Protein AF-A0A3A8PL97-F1 (afdb_monomer)

Solvent-accessible surface area (backbone atoms only — not comparable to full-atom values): 8948 Å² total; per-residue (Å²): 132,83,80,81,50,73,59,41,50,54,21,52,58,52,34,76,76,37,66,81,90,35,70,70,27,52,48,36,55,34,52,56,48,24,96,77,26,52,52,52,33,11,51,48,47,39,50,36,54,77,67,46,47,32,49,85,71,73,26,94,38,61,52,55,33,34,38,74,57,54,64,34,52,56,70,58,53,52,48,37,27,45,29,36,51,42,48,65,71,76,46,61,67,71,63,72,65,39,90,62,26,41,79,61,49,53,55,65,69,40,44,38,52,53,34,53,23,34,76,70,69,70,47,50,76,71,56,45,64,75,46,44,58,60,53,67,62,50,95,61,56,62,68,55,51,31,50,54,51,44,70,74,47,62,78,76,81,85,132

Structure (mmCIF, N/CA/C/O backbone):
data_AF-A0A3A8PL97-F1
#
_entry.id   AF-A0A3A8PL97-F1
#
loop_
_atom_site.group_PDB
_atom_site.id
_atom_site.type_symbol
_atom_site.label_atom_id
_atom_site.label_alt_id
_atom_site.label_comp_id
_atom_site.label_asym_id
_atom_site.label_entity_id
_atom_site.label_seq_id
_atom_site.pdbx_PDB_ins_code
_atom_site.Cartn_x
_atom_site.Cartn_y
_atom_site.Cartn_z
_atom_site.occupancy
_atom_site.B_iso_or_equiv
_atom_site.auth_seq_id
_atom_site.auth_comp_id
_atom_site.auth_asym_id
_atom_site.auth_atom_id
_atom_site.pdbx_PDB_model_num
ATOM 1 N N . MET A 1 1 ? 11.560 24.441 -0.606 1.00 43.09 1 MET A N 1
ATOM 2 C CA . MET A 1 1 ? 11.586 23.206 -1.417 1.00 43.09 1 MET A CA 1
ATOM 3 C C . MET A 1 1 ? 12.622 22.277 -0.806 1.00 43.09 1 MET A C 1
ATOM 5 O O . MET A 1 1 ? 13.782 22.665 -0.761 1.00 43.09 1 MET A O 1
ATOM 9 N N . SER A 1 2 ? 12.220 21.126 -0.262 1.00 61.25 2 SER A N 1
ATOM 10 C CA . SER A 1 2 ? 13.187 20.110 0.182 1.00 61.25 2 SER A CA 1
ATOM 11 C C . SER A 1 2 ? 13.864 19.480 -1.034 1.00 61.25 2 SER A C 1
ATOM 13 O O . SER A 1 2 ? 13.215 19.280 -2.060 1.00 61.25 2 SER A O 1
ATOM 15 N N . ALA A 1 3 ? 15.160 19.186 -0.931 1.00 74.00 3 ALA A N 1
ATOM 16 C CA . ALA A 1 3 ? 15.874 18.435 -1.959 1.00 74.00 3 ALA A CA 1
ATOM 17 C C . ALA A 1 3 ? 15.278 17.023 -2.103 1.00 74.00 3 ALA A C 1
ATOM 19 O O . ALA A 1 3 ? 14.867 16.422 -1.108 1.00 74.00 3 ALA A O 1
ATOM 20 N N . ALA A 1 4 ? 15.238 16.506 -3.335 1.00 79.00 4 ALA A N 1
ATOM 21 C CA . ALA A 1 4 ? 14.751 15.157 -3.606 1.00 79.00 4 ALA A CA 1
ATOM 22 C C . ALA A 1 4 ? 15.624 14.111 -2.897 1.00 79.00 4 ALA A C 1
ATOM 24 O O . ALA A 1 4 ? 16.852 14.226 -2.866 1.00 79.00 4 ALA A O 1
ATOM 25 N N . SER A 1 5 ? 14.996 13.080 -2.334 1.00 89.38 5 SER A N 1
ATOM 26 C CA . SER A 1 5 ? 15.728 11.974 -1.709 1.00 89.38 5 SER A CA 1
ATOM 27 C C . SER A 1 5 ? 16.444 11.107 -2.753 1.00 89.38 5 SER A C 1
ATOM 29 O O . SER A 1 5 ? 16.045 11.060 -3.914 1.00 89.38 5 SER A O 1
ATOM 31 N N . VAL A 1 6 ? 17.477 10.364 -2.337 1.00 92.19 6 VAL A N 1
ATOM 32 C CA . VAL A 1 6 ? 18.199 9.427 -3.226 1.00 92.19 6 VAL A CA 1
ATOM 33 C C . VAL A 1 6 ? 17.237 8.442 -3.901 1.00 92.19 6 VAL A C 1
ATOM 35 O O . VAL A 1 6 ? 17.340 8.204 -5.098 1.00 92.19 6 VAL A O 1
ATOM 38 N N . ALA A 1 7 ? 16.251 7.929 -3.158 1.00 92.38 7 ALA A N 1
ATOM 39 C CA . ALA A 1 7 ? 15.216 7.058 -3.711 1.00 92.38 7 ALA A CA 1
ATOM 40 C C . ALA A 1 7 ? 14.388 7.763 -4.800 1.00 92.38 7 ALA A C 1
ATOM 42 O O . ALA A 1 7 ? 14.184 7.204 -5.870 1.00 92.38 7 ALA A O 1
ATOM 43 N N . GLU A 1 8 ? 13.956 9.007 -4.571 1.00 94.00 8 GLU A N 1
ATOM 44 C CA . GLU A 1 8 ? 13.194 9.782 -5.563 1.00 94.00 8 GLU A CA 1
ATOM 45 C C . GLU A 1 8 ? 13.996 10.044 -6.847 1.00 94.00 8 GLU A C 1
ATOM 47 O O . GLU A 1 8 ? 13.414 10.078 -7.934 1.00 94.00 8 GLU A O 1
ATOM 52 N N . VAL A 1 9 ? 15.319 10.208 -6.736 1.00 95.25 9 VAL A N 1
ATOM 53 C CA . VAL A 1 9 ? 16.224 10.369 -7.884 1.00 95.25 9 VAL A CA 1
ATOM 54 C C . VAL A 1 9 ? 16.347 9.069 -8.680 1.00 95.25 9 VAL A C 1
ATOM 56 O O . VAL A 1 9 ? 16.173 9.089 -9.900 1.00 95.25 9 VAL A O 1
ATOM 59 N N . GLU A 1 10 ? 16.586 7.935 -8.018 1.00 96.69 10 GLU A N 1
ATOM 60 C CA . GLU A 1 10 ? 16.713 6.639 -8.699 1.00 96.69 10 GLU A CA 1
ATOM 61 C C . GLU A 1 10 ? 15.390 6.188 -9.339 1.00 96.69 10 GLU A C 1
ATOM 63 O O . GLU A 1 10 ? 15.382 5.751 -10.492 1.00 96.69 10 GLU A O 1
ATOM 68 N N . ILE A 1 11 ? 14.254 6.401 -8.663 1.00 96.75 11 ILE A N 1
ATOM 69 C CA . ILE A 1 11 ? 12.919 6.160 -9.236 1.00 96.75 11 ILE A CA 1
ATOM 70 C C . ILE A 1 11 ? 12.710 7.028 -10.482 1.00 96.75 11 ILE A C 1
ATOM 72 O O . ILE A 1 11 ? 12.241 6.533 -11.507 1.00 9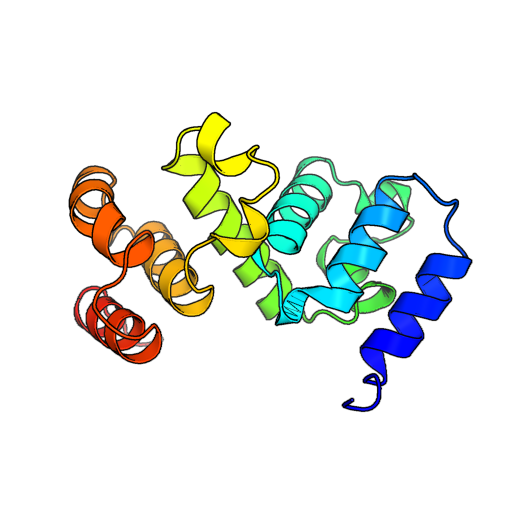6.75 11 ILE A O 1
ATOM 76 N N . ALA A 1 12 ? 13.079 8.314 -10.435 1.00 95.62 12 ALA A N 1
ATOM 77 C CA . ALA A 1 12 ? 12.949 9.206 -11.587 1.00 95.62 12 ALA A CA 1
ATOM 78 C C . ALA A 1 12 ? 13.821 8.751 -12.766 1.00 95.62 12 ALA A C 1
ATOM 80 O O . ALA A 1 12 ? 13.358 8.729 -13.906 1.00 95.62 12 ALA A O 1
ATOM 81 N N . LYS A 1 13 ? 15.059 8.325 -12.498 1.00 96.56 13 LYS A N 1
ATOM 82 C CA . LYS A 1 13 ? 15.946 7.748 -13.512 1.00 96.56 13 LYS A CA 1
ATOM 83 C C . LYS A 1 13 ? 15.348 6.479 -14.121 1.00 96.56 13 LYS A C 1
ATOM 85 O O . LYS A 1 13 ? 15.386 6.312 -15.339 1.00 96.56 13 LYS A O 1
ATOM 90 N N . LYS A 1 14 ? 14.753 5.608 -13.301 1.00 97.06 14 LYS A N 1
ATOM 91 C CA . LYS A 1 14 ? 14.056 4.413 -13.785 1.00 97.06 14 LYS A CA 1
ATOM 92 C C . LYS A 1 14 ? 12.841 4.778 -14.640 1.00 97.06 14 LYS A C 1
ATOM 94 O O . LYS A 1 14 ? 12.681 4.186 -15.706 1.00 97.06 14 LYS A O 1
ATOM 99 N N . ALA A 1 15 ? 12.048 5.772 -14.242 1.00 96.81 15 ALA A N 1
ATOM 100 C CA . ALA A 1 15 ? 10.896 6.249 -15.010 1.00 96.81 15 ALA A CA 1
ATOM 101 C C . ALA A 1 15 ? 11.286 6.716 -16.421 1.00 96.81 15 ALA A C 1
ATOM 103 O O . ALA A 1 15 ? 10.620 6.338 -17.376 1.00 96.81 15 ALA A O 1
ATOM 104 N N . LEU A 1 16 ? 12.419 7.413 -16.582 1.00 96.94 16 LEU A N 1
ATOM 105 C CA . LEU A 1 16 ? 12.931 7.823 -17.901 1.00 96.94 16 LEU A CA 1
ATOM 106 C C . LEU A 1 16 ? 13.264 6.647 -18.837 1.00 96.94 16 LEU A C 1
ATOM 108 O O . LEU A 1 16 ? 13.289 6.819 -20.051 1.00 96.94 16 LEU A O 1
ATOM 112 N N . SER A 1 17 ? 13.532 5.460 -18.285 1.00 96.06 17 SER A N 1
ATOM 113 C CA . SER A 1 17 ? 13.821 4.243 -19.060 1.00 96.06 17 SER A CA 1
ATOM 114 C C . SER A 1 17 ? 12.579 3.412 -19.404 1.00 96.06 17 SER A C 1
ATOM 116 O O . SER A 1 17 ? 12.689 2.406 -20.104 1.00 96.06 17 SER A O 1
ATOM 118 N N . VAL A 1 18 ? 11.406 3.791 -18.891 1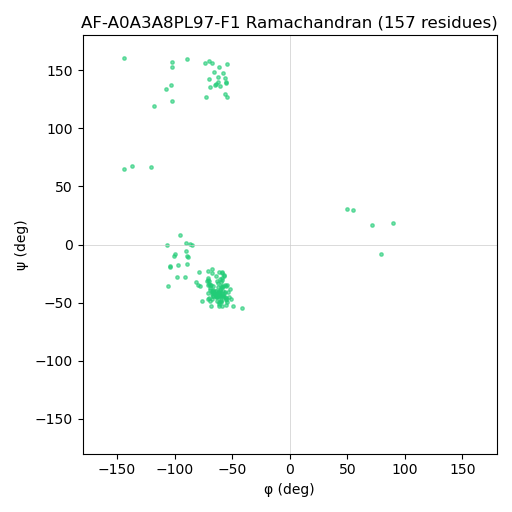.00 97.25 18 VAL A N 1
ATOM 119 C CA . VAL A 1 18 ? 10.136 3.091 -19.113 1.00 97.25 18 VAL A CA 1
ATOM 120 C C . VAL A 1 18 ? 9.271 3.930 -20.059 1.00 97.25 18 VAL A C 1
ATOM 122 O O . VAL A 1 18 ? 9.148 5.133 -19.832 1.00 97.25 18 VAL A O 1
ATOM 125 N N . PRO A 1 19 ? 8.642 3.340 -21.098 1.00 97.31 19 PRO A N 1
ATOM 126 C CA . PRO A 1 19 ? 7.817 4.102 -22.030 1.00 97.31 19 PRO A CA 1
ATOM 127 C C . PRO A 1 19 ? 6.720 4.913 -21.308 1.00 97.31 19 PRO A C 1
ATOM 129 O O . PRO A 1 19 ? 5.955 4.331 -20.523 1.00 97.31 19 PRO A O 1
ATOM 132 N N . PRO A 1 20 ? 6.619 6.234 -21.554 1.00 97.06 20 PRO A N 1
ATOM 133 C CA . PRO A 1 20 ? 5.590 7.076 -20.952 1.00 97.06 20 PRO A CA 1
ATOM 134 C C . PRO A 1 20 ? 4.173 6.585 -21.265 1.00 97.06 20 PRO A C 1
ATOM 136 O O . PRO A 1 20 ? 3.914 6.030 -22.329 1.00 97.06 20 PRO A O 1
ATOM 139 N N . GLY A 1 21 ? 3.250 6.789 -20.324 1.00 95.75 21 GLY A N 1
ATOM 140 C CA . GLY A 1 21 ? 1.847 6.369 -20.453 1.00 95.75 21 GLY A CA 1
ATOM 141 C C . GLY A 1 21 ? 1.589 4.881 -20.187 1.00 95.75 21 GLY A C 1
ATOM 142 O O . GLY A 1 21 ? 0.436 4.477 -20.080 1.00 95.75 21 GLY A O 1
ATOM 143 N N . THR A 1 22 ? 2.632 4.062 -20.025 1.00 98.12 22 THR A N 1
ATOM 144 C CA . THR A 1 22 ? 2.464 2.665 -19.598 1.00 98.12 22 THR A CA 1
ATOM 145 C C . THR A 1 22 ? 2.107 2.563 -18.119 1.00 98.12 22 THR A C 1
ATOM 147 O O . THR A 1 22 ? 2.478 3.417 -17.311 1.00 98.12 22 THR A O 1
ATOM 150 N N . PHE A 1 23 ? 1.462 1.459 -17.734 1.00 98.31 23 PHE A N 1
ATOM 151 C CA . PHE A 1 23 ? 1.122 1.193 -16.336 1.00 98.31 23 PHE A CA 1
ATOM 152 C C . PHE A 1 23 ? 2.355 1.229 -15.416 1.00 98.31 23 PHE A C 1
ATOM 154 O O . PHE A 1 23 ? 2.348 1.929 -14.407 1.00 98.31 23 PHE A O 1
ATOM 161 N N . ARG A 1 24 ? 3.464 0.581 -15.809 1.00 98.44 24 ARG A N 1
ATOM 162 C CA . ARG A 1 24 ? 4.737 0.601 -15.059 1.00 98.44 24 ARG A CA 1
ATOM 163 C C . ARG A 1 24 ? 5.260 2.019 -14.829 1.00 98.44 24 ARG A C 1
ATOM 165 O O . ARG A 1 24 ? 5.752 2.319 -13.743 1.00 98.44 24 ARG A O 1
ATOM 172 N N . HIS A 1 25 ? 5.154 2.885 -15.840 1.00 98.38 25 HIS A N 1
ATOM 173 C CA . HIS A 1 25 ? 5.546 4.288 -15.726 1.00 98.38 25 HIS A CA 1
ATOM 174 C C . HIS A 1 25 ? 4.667 5.023 -14.705 1.00 98.38 25 HIS A C 1
ATOM 176 O O . HIS A 1 25 ? 5.194 5.721 -13.843 1.00 98.38 25 HIS A O 1
ATOM 182 N N . THR A 1 26 ? 3.348 4.806 -14.731 1.00 97.75 26 THR A N 1
ATOM 183 C CA . THR A 1 26 ? 2.416 5.358 -13.732 1.00 97.75 26 THR A CA 1
ATOM 184 C C . THR A 1 26 ? 2.772 4.919 -12.309 1.00 97.75 26 THR A C 1
ATOM 186 O O . THR A 1 26 ? 2.834 5.767 -11.419 1.00 97.75 26 THR A O 1
ATOM 189 N N . VAL A 1 27 ? 3.104 3.638 -12.088 1.00 98.19 27 VAL A N 1
ATOM 190 C CA . VAL A 1 27 ? 3.535 3.148 -10.762 1.00 98.19 27 VAL A CA 1
ATOM 191 C C . VAL A 1 27 ? 4.811 3.845 -10.283 1.00 98.19 27 VAL A C 1
ATOM 193 O O . VAL A 1 27 ? 4.888 4.245 -9.123 1.00 98.19 27 VAL A O 1
ATOM 196 N N . LEU A 1 28 ? 5.796 4.053 -11.164 1.00 98.12 28 LEU A N 1
ATOM 197 C CA . LEU A 1 28 ? 7.032 4.772 -10.825 1.00 98.12 28 LEU A CA 1
ATOM 198 C C . LEU A 1 28 ? 6.762 6.233 -10.441 1.00 98.12 28 LEU A C 1
ATOM 200 O O . LEU A 1 28 ? 7.329 6.732 -9.467 1.00 98.12 28 LEU A O 1
ATOM 204 N N . LEU A 1 29 ? 5.872 6.918 -11.165 1.00 96.38 29 LEU A N 1
ATOM 205 C CA . LEU A 1 29 ? 5.489 8.290 -10.833 1.00 96.38 29 LEU A CA 1
ATOM 206 C C . LEU A 1 29 ? 4.775 8.370 -9.479 1.00 96.38 29 LEU A C 1
ATOM 208 O O . LEU A 1 29 ? 5.140 9.217 -8.661 1.00 96.38 29 LEU A O 1
ATOM 212 N N . ALA A 1 30 ? 3.829 7.466 -9.211 1.00 96.25 30 ALA A N 1
ATOM 213 C CA . ALA A 1 30 ? 3.150 7.380 -7.920 1.00 96.25 30 ALA A CA 1
ATOM 214 C C . ALA A 1 30 ? 4.140 7.074 -6.781 1.00 96.25 30 ALA A C 1
ATOM 216 O O . ALA A 1 30 ? 4.129 7.740 -5.745 1.00 96.25 30 ALA A O 1
ATOM 217 N N . ALA A 1 31 ? 5.076 6.143 -6.992 1.00 96.50 31 ALA A N 1
ATOM 218 C CA . ALA A 1 31 ? 6.108 5.796 -6.016 1.00 96.50 31 ALA A CA 1
ATOM 219 C C . ALA A 1 31 ? 7.071 6.947 -5.711 1.00 96.50 31 ALA A C 1
ATOM 221 O O . ALA A 1 31 ? 7.596 7.032 -4.607 1.00 96.50 31 ALA A O 1
ATOM 222 N N . LYS A 1 32 ? 7.285 7.880 -6.639 1.00 94.00 32 LYS A N 1
ATOM 223 C CA . LYS A 1 32 ? 8.080 9.081 -6.360 1.00 94.00 32 LYS A CA 1
ATOM 224 C C . LYS A 1 32 ? 7.365 10.047 -5.403 1.00 94.00 32 LYS A C 1
ATOM 226 O O . LYS A 1 32 ? 8.029 10.736 -4.634 1.00 94.00 32 LYS A O 1
ATOM 231 N N . ARG A 1 33 ? 6.026 10.106 -5.437 1.00 91.00 33 ARG A N 1
ATOM 232 C CA . ARG A 1 33 ? 5.205 11.061 -4.661 1.00 91.00 33 ARG A CA 1
ATOM 233 C C . ARG A 1 33 ? 4.446 10.457 -3.475 1.00 91.00 33 ARG A C 1
ATOM 235 O O . ARG A 1 33 ? 3.792 11.195 -2.746 1.00 91.00 33 ARG A O 1
ATOM 242 N N . PHE A 1 34 ? 4.564 9.150 -3.230 1.00 86.69 34 PHE A N 1
ATOM 243 C CA . PHE A 1 34 ? 3.675 8.423 -2.310 1.00 86.69 34 PHE A CA 1
ATOM 244 C C . PHE A 1 34 ? 3.648 8.943 -0.867 1.00 86.69 34 PHE A C 1
ATOM 246 O O . PHE A 1 34 ? 2.657 8.740 -0.175 1.00 86.69 34 PHE A O 1
ATOM 253 N N . LYS A 1 35 ? 4.709 9.621 -0.401 1.00 81.06 35 LYS A N 1
ATOM 254 C CA . LYS A 1 35 ? 4.730 10.252 0.932 1.00 81.06 35 LYS A CA 1
ATOM 255 C C . LYS A 1 35 ? 3.606 11.280 1.109 1.00 81.06 35 LYS A C 1
ATOM 257 O O . LYS A 1 35 ? 3.237 11.567 2.240 1.00 81.06 35 LYS A O 1
ATOM 262 N N . SER A 1 36 ? 3.094 11.825 0.008 1.00 77.81 36 SER A N 1
ATOM 263 C CA . SER A 1 36 ? 1.978 12.769 -0.020 1.00 77.81 36 SER A CA 1
ATOM 264 C C . SER A 1 36 ? 0.660 12.131 -0.470 1.00 77.81 36 SER A C 1
ATOM 266 O O . SER A 1 36 ? -0.386 12.693 -0.184 1.00 77.81 36 SER A O 1
ATOM 268 N N . THR A 1 37 ? 0.691 10.976 -1.146 1.00 87.69 37 THR A N 1
ATOM 269 C CA . THR A 1 37 ? -0.494 10.309 -1.724 1.00 87.69 37 THR A CA 1
ATOM 270 C C . THR A 1 37 ? -0.388 8.782 -1.629 1.00 87.69 37 THR A C 1
ATOM 272 O O . THR A 1 37 ? -0.279 8.065 -2.627 1.00 87.69 37 THR A O 1
ATOM 275 N N . TRP A 1 38 ? -0.386 8.244 -0.406 1.00 95.69 38 TRP A N 1
ATOM 276 C CA . TRP A 1 38 ? -0.163 6.808 -0.187 1.00 95.69 38 TRP A CA 1
ATOM 277 C C . TRP A 1 38 ? -1.200 5.927 -0.903 1.00 95.69 38 TRP A C 1
ATOM 279 O O . TRP A 1 38 ? -0.849 4.855 -1.396 1.00 95.69 38 TRP A O 1
ATOM 289 N N . ALA A 1 39 ? -2.459 6.376 -0.963 1.00 95.50 39 ALA A N 1
ATOM 290 C CA . ALA A 1 39 ? -3.585 5.580 -1.436 1.00 95.50 39 ALA A CA 1
ATOM 291 C C . ALA A 1 39 ? -3.523 5.320 -2.946 1.00 95.50 39 ALA A C 1
ATOM 293 O O . ALA A 1 39 ? -3.845 4.219 -3.389 1.00 95.50 39 ALA A O 1
ATOM 294 N N . GLU A 1 40 ? -3.014 6.283 -3.723 1.00 95.94 40 GLU A N 1
ATOM 295 C CA . GLU A 1 40 ? -2.727 6.086 -5.146 1.00 95.94 40 GLU A CA 1
ATOM 296 C C . GLU A 1 40 ? -1.729 4.941 -5.341 1.00 95.94 40 GLU A C 1
ATOM 298 O O . GLU A 1 40 ? -1.992 3.991 -6.079 1.00 95.94 40 GLU A O 1
ATOM 303 N N . LEU A 1 41 ? -0.585 5.004 -4.651 1.00 97.50 41 LEU A N 1
ATOM 304 C CA . LEU A 1 41 ? 0.416 3.951 -4.764 1.00 97.50 41 LEU A CA 1
ATOM 305 C C . LEU A 1 41 ? -0.131 2.614 -4.243 1.00 97.50 41 LEU A C 1
ATOM 307 O O . LEU A 1 41 ? 0.124 1.583 -4.856 1.00 97.50 41 LEU A O 1
ATOM 311 N N . GLY A 1 42 ? -0.888 2.621 -3.143 1.00 97.75 42 GLY A N 1
ATOM 312 C CA . GLY A 1 42 ? -1.545 1.433 -2.600 1.00 97.75 42 GLY A CA 1
ATOM 313 C C . GLY A 1 42 ? -2.423 0.733 -3.640 1.00 97.75 42 GLY A C 1
ATOM 314 O O . GLY A 1 42 ? -2.241 -0.463 -3.866 1.00 97.75 42 GLY A O 1
ATOM 315 N N . LYS A 1 43 ? -3.287 1.488 -4.334 1.00 96.81 43 LYS A N 1
ATOM 316 C CA . LYS A 1 43 ? -4.141 0.998 -5.432 1.00 96.81 43 LYS A CA 1
ATOM 317 C C . LYS A 1 43 ? -3.328 0.332 -6.532 1.00 96.81 43 LYS A C 1
ATOM 319 O O . LYS A 1 43 ? -3.587 -0.811 -6.906 1.00 96.81 43 LYS A O 1
ATOM 324 N N . LEU A 1 44 ? -2.307 1.035 -7.015 1.00 97.88 44 LEU A N 1
ATOM 325 C CA . LEU A 1 44 ? -1.448 0.550 -8.091 1.00 97.88 44 LEU A CA 1
ATOM 326 C C . LEU A 1 44 ? -0.668 -0.701 -7.675 1.00 97.88 44 LEU A C 1
ATOM 328 O O . LEU A 1 44 ? -0.548 -1.635 -8.460 1.00 97.88 44 LEU A O 1
ATOM 332 N N . LEU A 1 45 ? -0.162 -0.753 -6.441 1.00 98.50 45 LEU A N 1
ATOM 333 C CA . LEU A 1 45 ? 0.571 -1.911 -5.934 1.00 98.50 45 LEU A CA 1
ATOM 334 C C . LEU A 1 45 ? -0.321 -3.140 -5.746 1.00 98.50 45 LEU A C 1
ATOM 336 O O . LEU A 1 45 ? 0.158 -4.248 -5.979 1.00 98.50 45 LEU A O 1
ATOM 340 N N . VAL A 1 46 ? -1.589 -2.964 -5.355 1.00 98.31 46 VAL A N 1
ATOM 341 C CA . VAL A 1 46 ? -2.566 -4.065 -5.322 1.00 98.31 46 VAL A CA 1
ATOM 342 C C . VAL A 1 46 ? -2.727 -4.646 -6.722 1.00 98.31 46 VAL A C 1
ATOM 344 O O . VAL A 1 46 ? -2.548 -5.845 -6.897 1.00 98.31 46 VAL A O 1
ATOM 347 N N . GLN A 1 47 ? -2.918 -3.798 -7.735 1.00 98.44 47 GLN A N 1
ATOM 348 C CA . GLN A 1 47 ? -3.025 -4.255 -9.119 1.00 98.44 47 GLN A CA 1
ATOM 349 C C . GLN A 1 47 ? -1.736 -4.931 -9.625 1.00 98.44 47 GLN A C 1
ATOM 351 O O . GLN A 1 47 ? -1.796 -5.986 -10.251 1.00 98.44 47 GLN A O 1
ATOM 356 N N . VAL A 1 48 ? -0.554 -4.373 -9.327 1.00 98.69 48 VAL A N 1
ATOM 357 C CA . VAL A 1 48 ? 0.736 -4.999 -9.682 1.00 98.69 48 VAL A CA 1
ATOM 358 C C . VAL A 1 48 ? 0.863 -6.399 -9.083 1.00 98.69 48 VAL A C 1
ATOM 360 O O . VAL A 1 48 ? 1.355 -7.301 -9.762 1.00 98.69 48 VAL A O 1
ATOM 363 N N . ARG A 1 49 ? 0.469 -6.566 -7.815 1.00 98.50 49 ARG A N 1
ATOM 364 C CA . ARG A 1 49 ? 0.530 -7.842 -7.099 1.00 98.50 49 ARG A CA 1
ATOM 365 C C . ARG A 1 49 ? -0.473 -8.839 -7.676 1.00 98.50 49 ARG A C 1
ATOM 367 O O . ARG A 1 49 ? -0.073 -9.945 -8.018 1.00 98.50 49 ARG A O 1
ATOM 374 N N . ASP A 1 50 ? -1.737 -8.444 -7.783 1.00 97.94 50 ASP A N 1
ATOM 375 C CA . ASP A 1 50 ? -2.846 -9.344 -8.115 1.00 97.94 50 ASP A CA 1
ATOM 376 C C . ASP A 1 50 ? -2.808 -9.788 -9.585 1.00 97.94 50 ASP A C 1
ATOM 378 O O . ASP A 1 50 ? -3.166 -10.921 -9.896 1.00 97.94 50 ASP A O 1
ATOM 382 N N . GLU A 1 51 ? -2.304 -8.936 -10.483 1.00 98.44 51 GLU A N 1
ATOM 383 C CA . GLU A 1 51 ? -2.102 -9.268 -11.900 1.00 98.44 51 GLU A CA 1
ATOM 384 C C . GLU A 1 51 ? -0.674 -9.750 -12.220 1.00 98.44 51 GLU A C 1
ATOM 386 O O . GLU A 1 51 ? -0.317 -9.856 -13.391 1.00 98.44 51 GLU A O 1
ATOM 391 N N . ALA A 1 52 ? 0.171 -9.981 -11.207 1.00 98.25 52 ALA A N 1
ATOM 392 C CA . ALA A 1 52 ? 1.564 -10.414 -11.359 1.00 98.25 52 ALA A CA 1
ATOM 393 C C . ALA A 1 52 ? 2.405 -9.585 -12.362 1.00 98.25 52 ALA A C 1
ATOM 395 O O . ALA A 1 52 ? 3.369 -10.078 -12.951 1.00 98.25 52 ALA A O 1
ATOM 396 N N . LYS A 1 53 ? 2.104 -8.285 -12.529 1.00 98.56 53 LYS A N 1
ATOM 397 C CA . LYS A 1 53 ? 2.779 -7.402 -13.509 1.00 98.56 53 LYS A CA 1
ATOM 398 C C . LYS A 1 53 ? 4.292 -7.334 -13.330 1.00 98.56 53 LYS A C 1
ATOM 400 O O . LYS A 1 53 ? 5.026 -7.061 -14.275 1.00 98.56 53 LYS A O 1
ATOM 405 N N . TYR A 1 54 ? 4.767 -7.569 -12.110 1.00 98.56 54 TYR A N 1
ATOM 406 C CA . TYR A 1 54 ? 6.191 -7.594 -11.799 1.00 98.56 54 TYR A CA 1
ATOM 407 C C . TYR A 1 54 ? 6.952 -8.677 -12.589 1.00 98.56 54 TYR A C 1
ATOM 409 O O . TYR A 1 54 ? 8.121 -8.459 -12.915 1.00 98.56 54 TYR A O 1
ATOM 417 N N . GLU A 1 55 ? 6.306 -9.790 -12.952 1.00 98.38 55 GLU A N 1
ATOM 418 C CA . GLU A 1 55 ? 6.910 -10.881 -13.730 1.00 98.38 55 GLU A CA 1
ATOM 419 C C . GLU A 1 55 ? 7.161 -10.448 -15.174 1.00 98.38 55 GLU A C 1
ATOM 421 O O . GLU A 1 55 ? 8.278 -10.582 -15.678 1.00 98.38 55 GLU A O 1
ATOM 426 N N . GLU A 1 56 ? 6.168 -9.805 -15.800 1.00 97.31 56 GLU A N 1
ATOM 427 C CA . GLU A 1 56 ? 6.283 -9.198 -17.136 1.00 97.31 56 GLU A CA 1
ATOM 428 C C . GLU A 1 56 ? 7.413 -8.154 -17.198 1.00 97.31 56 GLU A C 1
ATOM 430 O O . GLU A 1 56 ? 7.999 -7.886 -18.248 1.00 97.31 56 GLU A O 1
ATOM 435 N N . TRP A 1 57 ? 7.736 -7.544 -16.058 1.00 98.00 57 TRP A N 1
ATOM 436 C CA . TRP A 1 57 ? 8.790 -6.541 -15.922 1.00 98.00 57 TRP A CA 1
ATOM 437 C C . TRP A 1 57 ? 10.164 -7.118 -15.576 1.00 98.00 57 TRP A C 1
ATOM 439 O O . TRP A 1 57 ? 11.118 -6.339 -15.450 1.00 98.00 57 TRP A O 1
ATOM 449 N N . GLY A 1 58 ? 10.266 -8.446 -15.461 1.00 97.94 58 GLY A N 1
ATOM 450 C CA . GLY A 1 58 ? 11.503 -9.192 -15.239 1.00 97.94 58 GLY A CA 1
ATOM 451 C C . GLY A 1 58 ? 11.875 -9.403 -13.769 1.00 97.94 58 GLY A C 1
ATOM 452 O O . GLY A 1 58 ? 13.042 -9.670 -13.474 1.00 97.94 58 GLY A O 1
ATOM 453 N N . HIS A 1 59 ? 10.932 -9.263 -12.832 1.00 98.44 59 HIS A N 1
ATOM 454 C CA . HIS A 1 59 ? 11.180 -9.489 -11.404 1.00 98.44 59 HIS A CA 1
ATOM 455 C C . HIS A 1 59 ? 10.630 -10.833 -10.947 1.00 98.44 59 HIS A C 1
ATOM 457 O O . HIS A 1 59 ? 9.512 -11.199 -11.278 1.00 98.44 59 HIS A O 1
ATO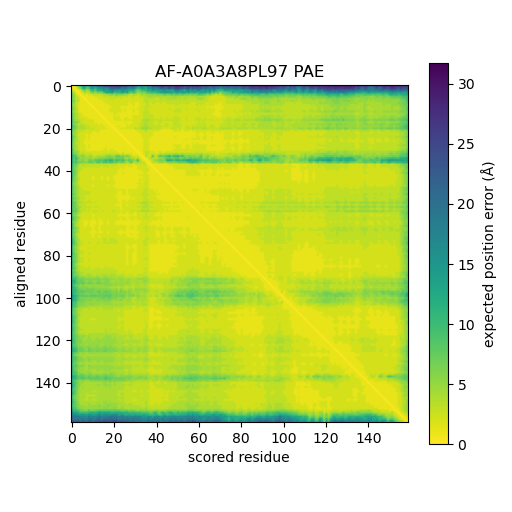M 463 N N . ALA A 1 60 ? 11.409 -11.542 -10.129 1.00 97.81 60 ALA A N 1
ATOM 464 C CA . ALA A 1 60 ? 11.033 -12.863 -9.628 1.00 97.81 60 ALA A CA 1
ATOM 465 C C . ALA A 1 60 ? 9.891 -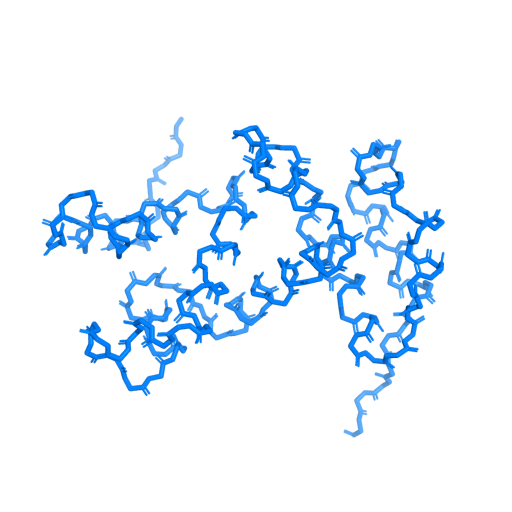12.832 -8.598 1.00 97.81 60 ALA A C 1
ATOM 467 O O . ALA A 1 60 ? 9.172 -13.812 -8.459 1.00 97.81 60 ALA A O 1
ATOM 468 N N . THR A 1 61 ? 9.749 -11.737 -7.844 1.00 98.56 61 THR A N 1
ATOM 469 C CA . THR A 1 61 ? 8.659 -11.556 -6.877 1.00 98.56 61 THR A CA 1
ATOM 470 C C . THR A 1 61 ? 8.207 -10.101 -6.838 1.00 98.56 61 THR A C 1
ATOM 472 O O . THR A 1 61 ? 8.967 -9.188 -7.191 1.00 98.56 61 THR A O 1
ATOM 475 N N . PHE A 1 62 ? 6.994 -9.879 -6.331 1.00 98.62 62 PHE A N 1
ATOM 476 C CA . PHE A 1 62 ? 6.456 -8.550 -6.052 1.00 98.62 62 PHE A CA 1
ATOM 477 C C . PHE A 1 62 ? 7.401 -7.711 -5.176 1.00 98.62 62 PHE A C 1
ATOM 479 O O . PHE A 1 62 ? 7.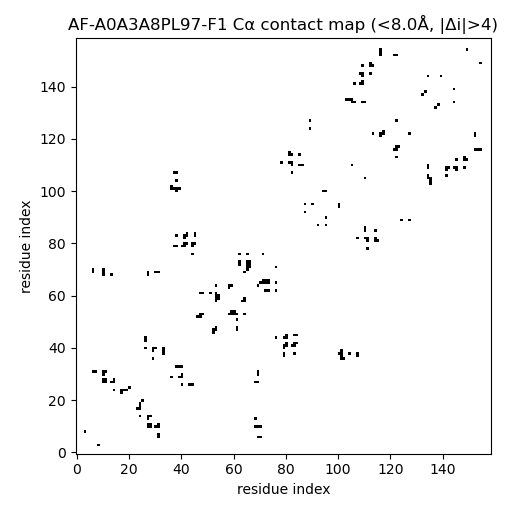699 -6.559 -5.491 1.00 98.62 62 PHE A O 1
ATOM 486 N N . GLU A 1 63 ? 7.948 -8.289 -4.105 1.00 98.31 63 GLU A N 1
ATOM 487 C CA . GLU A 1 63 ? 8.864 -7.581 -3.207 1.00 98.31 63 GLU A CA 1
ATOM 488 C C . GLU A 1 63 ? 10.189 -7.231 -3.876 1.00 98.31 63 GLU A C 1
ATOM 490 O O . GLU A 1 63 ? 10.747 -6.169 -3.596 1.00 98.31 63 GLU A O 1
ATOM 495 N N . ALA A 1 64 ? 10.697 -8.104 -4.752 1.00 98.50 64 ALA A N 1
ATOM 496 C CA . ALA A 1 64 ? 11.900 -7.817 -5.519 1.00 98.50 64 ALA A CA 1
ATOM 497 C C . ALA A 1 64 ? 11.680 -6.607 -6.437 1.00 98.50 64 ALA A C 1
ATOM 499 O O . ALA A 1 64 ? 12.546 -5.734 -6.488 1.00 98.50 64 ALA A O 1
ATOM 500 N N . TYR A 1 65 ? 10.514 -6.513 -7.084 1.00 98.62 65 TYR A N 1
ATOM 501 C CA . TYR A 1 65 ? 10.123 -5.340 -7.866 1.00 98.62 65 TYR A CA 1
ATOM 502 C C . TYR A 1 65 ? 10.035 -4.074 -7.004 1.00 98.62 65 TYR A C 1
ATOM 504 O O . TYR A 1 65 ? 10.703 -3.080 -7.305 1.00 98.62 65 TYR A O 1
ATOM 512 N N . CYS A 1 66 ? 9.275 -4.113 -5.902 1.00 98.44 66 CYS A N 1
ATOM 513 C CA . CYS A 1 66 ? 9.121 -2.963 -5.009 1.00 98.44 66 CYS A CA 1
ATOM 514 C C . CYS A 1 66 ? 10.470 -2.463 -4.483 1.00 98.44 66 CYS A C 1
ATOM 516 O O . CYS A 1 66 ? 10.713 -1.258 -4.450 1.00 98.44 66 CYS A O 1
ATOM 518 N N . LEU A 1 67 ? 11.368 -3.376 -4.113 1.00 98.12 67 LEU A N 1
ATOM 519 C CA . LEU A 1 67 ? 12.682 -3.010 -3.603 1.00 98.12 67 LEU A CA 1
ATOM 520 C C . LEU A 1 67 ? 13.588 -2.438 -4.700 1.00 98.12 67 LEU A C 1
ATOM 522 O O . LEU A 1 67 ? 14.239 -1.423 -4.468 1.00 98.12 67 LEU A O 1
ATOM 526 N N . LYS A 1 68 ? 13.652 -3.087 -5.869 1.00 97.62 68 LYS A N 1
ATOM 527 C CA . LYS A 1 68 ? 14.621 -2.752 -6.924 1.00 97.62 68 LYS A CA 1
ATOM 528 C C . LYS A 1 68 ? 14.230 -1.539 -7.759 1.00 97.62 68 LYS A C 1
ATOM 530 O O . LYS A 1 68 ? 15.121 -0.829 -8.206 1.00 97.62 68 LYS A O 1
ATOM 535 N N . GLU A 1 69 ? 12.940 -1.322 -8.011 1.00 97.56 69 GLU A N 1
ATOM 536 C CA . GLU A 1 69 ? 12.487 -0.215 -8.872 1.00 97.56 69 GLU A CA 1
ATOM 537 C C . GLU A 1 69 ? 11.864 0.928 -8.098 1.00 97.56 69 GLU A C 1
ATOM 539 O O . GLU A 1 69 ? 12.027 2.082 -8.481 1.00 97.56 69 GLU A O 1
ATOM 544 N N . LEU A 1 70 ? 11.145 0.611 -7.021 1.00 97.62 70 LEU A N 1
ATOM 545 C CA . LEU A 1 70 ? 10.423 1.615 -6.244 1.00 97.62 70 LEU A CA 1
ATOM 546 C C . LEU A 1 70 ? 11.187 2.029 -4.985 1.00 97.62 70 LEU A C 1
ATOM 548 O O . LEU A 1 70 ? 10.774 2.965 -4.311 1.00 97.62 70 LEU A O 1
ATOM 552 N N . HIS A 1 71 ? 12.289 1.347 -4.649 1.00 97.06 71 HIS A N 1
ATOM 553 C CA . HIS A 1 71 ? 13.039 1.549 -3.405 1.00 97.06 71 HIS A CA 1
ATOM 554 C C . HIS A 1 71 ? 12.167 1.402 -2.141 1.00 97.06 71 HIS A C 1
ATOM 556 O O . HIS A 1 71 ? 12.438 2.001 -1.097 1.00 97.06 71 HIS A O 1
ATOM 562 N N . ILE A 1 72 ? 11.125 0.568 -2.217 1.00 97.06 72 ILE A N 1
ATOM 563 C CA . ILE A 1 72 ? 10.184 0.295 -1.129 1.00 97.06 72 ILE A CA 1
ATOM 564 C C . ILE A 1 72 ? 10.526 -1.054 -0.504 1.00 97.06 72 ILE A C 1
ATOM 566 O O . ILE A 1 72 ? 10.541 -2.092 -1.165 1.00 97.06 72 ILE A O 1
ATOM 570 N N . LYS A 1 73 ? 10.778 -1.054 0.808 1.00 97.31 73 LYS A N 1
ATOM 571 C CA . LYS A 1 73 ? 11.043 -2.285 1.562 1.00 97.31 73 LYS A CA 1
ATOM 572 C C . LYS A 1 73 ? 9.803 -3.182 1.591 1.00 97.31 73 LYS A C 1
ATOM 574 O O . LYS A 1 73 ? 8.685 -2.681 1.697 1.00 97.31 73 LYS A O 1
ATOM 579 N N . LYS A 1 74 ? 10.022 -4.503 1.632 1.00 97.62 74 LYS A N 1
ATOM 580 C CA . LYS A 1 74 ? 8.971 -5.536 1.732 1.00 97.62 74 LYS A CA 1
ATOM 581 C C . LYS A 1 74 ? 7.854 -5.159 2.708 1.00 97.62 74 LYS A C 1
ATOM 583 O O . LYS A 1 74 ? 6.696 -5.113 2.319 1.00 97.62 74 LYS A O 1
ATOM 588 N N . GLN A 1 75 ? 8.198 -4.839 3.956 1.00 97.06 75 GLN A N 1
ATOM 589 C CA . GLN A 1 75 ? 7.199 -4.530 4.984 1.00 97.06 75 GLN A CA 1
ATOM 590 C C . GLN A 1 75 ? 6.323 -3.323 4.614 1.00 97.06 75 GLN A C 1
ATOM 592 O O . GLN A 1 75 ? 5.119 -3.351 4.841 1.00 97.06 75 GLN A O 1
ATOM 597 N N . THR A 1 76 ? 6.899 -2.280 4.014 1.00 96.81 76 THR A N 1
ATOM 598 C CA . THR A 1 76 ? 6.145 -1.105 3.557 1.00 96.81 76 THR A CA 1
ATOM 599 C C . THR A 1 76 ? 5.223 -1.458 2.392 1.00 96.81 76 THR A C 1
ATOM 601 O O . THR A 1 76 ? 4.065 -1.055 2.409 1.00 96.81 76 THR A O 1
ATOM 604 N N . ALA A 1 77 ? 5.692 -2.251 1.424 1.00 97.88 77 ALA A N 1
ATOM 605 C CA . ALA A 1 77 ? 4.868 -2.702 0.300 1.00 97.88 77 ALA A CA 1
ATOM 606 C C . ALA A 1 77 ? 3.670 -3.549 0.769 1.00 97.88 77 ALA A C 1
ATOM 608 O O . ALA A 1 77 ? 2.541 -3.332 0.326 1.00 97.88 77 ALA A O 1
ATOM 609 N N . LEU A 1 78 ? 3.896 -4.461 1.720 1.00 97.50 78 LEU A N 1
ATOM 610 C CA . LEU A 1 78 ? 2.831 -5.271 2.318 1.00 97.50 78 LEU A CA 1
ATOM 611 C C . LEU A 1 78 ? 1.818 -4.409 3.080 1.00 97.50 78 LEU A C 1
ATOM 613 O O . LEU A 1 78 ? 0.618 -4.585 2.905 1.00 97.50 78 LEU A O 1
ATOM 617 N N . LYS A 1 79 ? 2.274 -3.424 3.866 1.00 97.56 79 LYS A N 1
ATOM 618 C CA . LYS A 1 79 ? 1.360 -2.505 4.559 1.00 97.56 79 LYS A CA 1
ATOM 619 C C . LYS A 1 79 ? 0.534 -1.660 3.587 1.00 97.56 79 LYS A C 1
ATOM 621 O O . LYS A 1 79 ? -0.669 -1.562 3.773 1.00 97.56 79 LYS A O 1
ATOM 626 N N . LEU A 1 80 ? 1.148 -1.086 2.549 1.00 97.81 80 LEU A N 1
ATOM 627 C CA . LEU A 1 80 ? 0.442 -0.280 1.542 1.00 97.81 80 LEU A CA 1
ATOM 628 C C . LEU A 1 80 ? -0.646 -1.087 0.830 1.00 97.81 80 LEU A C 1
ATOM 630 O O . LEU A 1 80 ? -1.789 -0.642 0.744 1.00 97.81 80 LEU A O 1
ATOM 634 N N . THR A 1 81 ? -0.297 -2.284 0.354 1.00 98.12 81 THR A N 1
ATOM 635 C CA . THR A 1 81 ? -1.246 -3.157 -0.351 1.00 98.12 81 THR A CA 1
ATOM 636 C C . THR A 1 81 ? -2.367 -3.631 0.564 1.00 98.12 81 THR A C 1
ATOM 638 O O . THR A 1 81 ? -3.529 -3.587 0.164 1.00 98.12 81 THR A O 1
ATOM 641 N N . ARG A 1 82 ? -2.054 -4.022 1.804 1.00 98.00 82 ARG A N 1
ATOM 642 C CA . ARG A 1 82 ? -3.059 -4.420 2.796 1.00 98.00 82 ARG A CA 1
ATOM 643 C C . ARG A 1 82 ? -3.998 -3.268 3.156 1.00 98.00 82 ARG A C 1
ATOM 645 O O . ARG A 1 82 ? -5.207 -3.458 3.108 1.00 98.00 82 ARG A O 1
ATOM 652 N N . SER A 1 83 ? -3.469 -2.081 3.461 1.00 98.06 83 SER A N 1
ATOM 653 C CA . SER A 1 83 ? -4.287 -0.910 3.807 1.00 98.06 83 SER A CA 1
ATOM 654 C C . SER A 1 83 ? -5.216 -0.499 2.664 1.00 98.06 83 SER A C 1
ATOM 656 O O . SER A 1 83 ? -6.378 -0.187 2.908 1.00 98.06 83 SER A O 1
ATOM 658 N N . PHE A 1 84 ? -4.746 -0.534 1.412 1.00 97.88 84 PHE A N 1
ATOM 659 C CA . PHE A 1 84 ? -5.619 -0.230 0.277 1.00 97.88 84 PHE A CA 1
ATOM 660 C C . PHE A 1 84 ? -6.657 -1.333 0.031 1.00 97.88 84 PHE A C 1
ATOM 662 O O . PHE A 1 84 ? -7.822 -1.027 -0.198 1.00 97.88 84 PHE A O 1
ATOM 669 N N . SER A 1 85 ? -6.264 -2.609 0.135 1.00 97.88 85 SER A N 1
ATOM 670 C CA . SER A 1 85 ? -7.197 -3.740 -0.006 1.00 97.88 85 SER A CA 1
ATOM 671 C C . SER A 1 85 ? -8.312 -3.685 1.045 1.00 97.88 85 SER A C 1
ATOM 673 O O . SER A 1 85 ? -9.454 -4.010 0.743 1.00 97.88 85 SER A O 1
ATOM 675 N N . PHE A 1 86 ? -7.995 -3.236 2.263 1.00 98.25 86 PHE A N 1
ATOM 676 C CA . PHE A 1 86 ? -8.980 -3.001 3.315 1.00 98.25 86 PHE A CA 1
ATOM 677 C C . PHE A 1 86 ? -10.007 -1.933 2.912 1.00 98.25 86 PHE A C 1
ATOM 679 O O . PHE A 1 86 ? -11.203 -2.196 2.991 1.00 98.25 86 PHE A O 1
ATOM 686 N N . LEU A 1 87 ? -9.570 -0.771 2.409 1.00 97.19 87 LEU A N 1
ATOM 687 C CA . LEU A 1 87 ? -10.503 0.244 1.899 1.00 97.19 87 LEU A CA 1
ATOM 688 C C . LEU A 1 87 ? -11.354 -0.313 0.749 1.00 97.19 87 LEU A C 1
ATOM 690 O O . LEU A 1 87 ? -12.573 -0.216 0.796 1.00 97.19 87 LEU A O 1
ATOM 694 N N . ALA A 1 88 ? -10.733 -0.977 -0.231 1.00 96.75 88 ALA A N 1
ATOM 695 C CA . ALA A 1 88 ? -11.423 -1.586 -1.374 1.00 96.75 88 ALA A CA 1
ATOM 696 C C . ALA A 1 88 ? -12.478 -2.631 -0.988 1.00 96.75 88 ALA A C 1
ATOM 698 O O . ALA A 1 88 ? -13.447 -2.829 -1.714 1.00 96.75 88 ALA A O 1
ATOM 699 N N . LYS A 1 89 ? -12.297 -3.301 0.150 1.00 97.00 89 LYS A N 1
ATOM 700 C CA . LYS A 1 89 ? -13.237 -4.299 0.658 1.00 97.00 89 LYS A CA 1
ATOM 701 C C . LYS A 1 89 ? -14.468 -3.676 1.316 1.00 97.00 89 LYS A C 1
ATOM 703 O O . LYS A 1 89 ? -15.545 -4.267 1.252 1.00 97.00 89 LYS A O 1
ATOM 708 N N . HIS A 1 90 ? -14.304 -2.545 1.999 1.00 97.00 90 HIS A N 1
ATOM 709 C CA . HIS A 1 90 ? -15.367 -1.960 2.822 1.00 97.00 90 HIS A CA 1
ATOM 710 C C . HIS A 1 90 ? -16.061 -0.756 2.199 1.00 97.00 90 HIS A C 1
ATOM 712 O O . HIS A 1 90 ? -17.156 -0.395 2.630 1.00 97.00 90 HIS A O 1
ATOM 718 N N . GLU A 1 91 ? -15.431 -0.132 1.214 1.00 95.56 91 GLU A N 1
ATOM 719 C CA . GLU A 1 91 ? -15.922 1.078 0.573 1.00 95.56 91 GLU A CA 1
ATOM 720 C C . GLU A 1 91 ? -16.545 0.779 -0.783 1.00 95.56 91 GLU A C 1
ATOM 722 O O . GLU A 1 91 ? -16.199 -0.191 -1.458 1.00 95.56 91 GLU A O 1
ATOM 727 N N . ALA A 1 92 ? -17.479 1.637 -1.185 1.00 92.75 92 ALA A N 1
ATOM 728 C CA . ALA A 1 92 ? -18.059 1.568 -2.515 1.00 92.75 92 ALA A CA 1
ATOM 729 C C . ALA A 1 92 ? -16.974 1.871 -3.571 1.00 92.75 92 ALA A C 1
ATOM 731 O O . ALA A 1 92 ? -16.199 2.814 -3.370 1.00 92.75 92 ALA A O 1
ATOM 732 N N . PRO A 1 93 ? -16.902 1.124 -4.692 1.00 91.81 93 PRO A N 1
ATOM 733 C CA . PRO A 1 93 ? -15.928 1.381 -5.756 1.00 91.81 93 PRO A CA 1
ATOM 734 C C . PRO A 1 93 ? -15.931 2.837 -6.227 1.00 91.81 93 PRO A C 1
ATOM 736 O O . PRO A 1 93 ? -14.869 3.423 -6.433 1.00 91.81 93 PRO A O 1
ATOM 739 N N . GLU A 1 94 ? -17.115 3.446 -6.300 1.00 91.81 94 GLU A N 1
ATOM 740 C CA . GLU A 1 94 ? -17.307 4.827 -6.726 1.00 91.81 94 GLU A CA 1
ATOM 741 C C . GLU A 1 94 ? -16.558 5.821 -5.831 1.00 91.81 94 GLU A C 1
ATOM 743 O O . GLU A 1 94 ? -16.072 6.822 -6.342 1.00 91.81 94 GLU A O 1
ATOM 748 N N . GLU A 1 95 ? -16.404 5.549 -4.529 1.00 90.69 95 GLU A N 1
ATOM 749 C CA . GLU A 1 95 ? -15.644 6.403 -3.602 1.00 90.69 95 GLU A CA 1
ATOM 750 C C . GLU A 1 95 ? -14.134 6.352 -3.893 1.00 90.69 95 GLU A C 1
ATOM 752 O O . GLU A 1 95 ? -13.434 7.358 -3.802 1.00 90.69 95 GLU A O 1
ATOM 757 N N . LEU A 1 96 ? -13.631 5.186 -4.308 1.00 90.94 96 LEU A N 1
ATOM 758 C CA . LEU A 1 96 ? -12.206 4.925 -4.561 1.00 90.94 96 LEU A CA 1
ATOM 759 C C . LEU A 1 96 ? -11.767 5.246 -6.001 1.00 90.94 96 LEU A C 1
ATOM 761 O O . LEU A 1 96 ? -10.577 5.182 -6.345 1.00 90.94 96 LEU A O 1
ATOM 765 N N . GLU A 1 97 ? -12.732 5.522 -6.873 1.00 89.19 97 GLU A N 1
ATOM 766 C CA . GLU A 1 97 ? -12.534 5.890 -8.275 1.00 89.19 97 GLU A CA 1
ATOM 767 C C . GLU A 1 97 ? -12.653 7.397 -8.520 1.00 89.19 97 GLU A C 1
ATOM 769 O O . GLU A 1 97 ? -12.269 7.865 -9.594 1.00 89.19 97 GLU A O 1
ATOM 774 N N . GLN A 1 98 ? -13.104 8.171 -7.525 1.00 89.19 98 GLN A N 1
ATOM 775 C CA . GLN A 1 98 ? -13.092 9.631 -7.599 1.00 89.19 98 GLN A CA 1
ATOM 776 C C . GLN A 1 98 ? -11.680 10.146 -7.885 1.00 89.19 98 GLN A C 1
ATOM 778 O O . GLN A 1 98 ? -10.693 9.680 -7.315 1.00 89.19 98 GLN A O 1
ATOM 783 N N . HIS A 1 99 ? -11.585 11.167 -8.737 1.00 86.38 99 HIS A N 1
ATOM 784 C CA . HIS A 1 99 ? -10.302 11.776 -9.088 1.00 86.38 99 HIS A CA 1
ATOM 785 C C . HIS A 1 99 ? -9.550 12.317 -7.861 1.00 86.38 99 HIS A C 1
ATOM 787 O O . HIS A 1 99 ? -8.333 12.204 -7.803 1.00 86.38 99 HIS A O 1
ATOM 793 N N . GLU A 1 100 ? -10.288 12.850 -6.884 1.00 87.31 100 GLU A N 1
ATOM 794 C CA . GLU A 1 100 ? -9.763 13.447 -5.647 1.00 87.31 100 GLU A CA 1
ATOM 795 C C . GLU A 1 100 ? -9.532 12.420 -4.523 1.00 87.31 100 GLU A C 1
ATOM 797 O O . GLU A 1 100 ? -9.164 12.790 -3.406 1.00 87.31 100 GLU A O 1
ATOM 802 N N . PHE A 1 101 ? -9.800 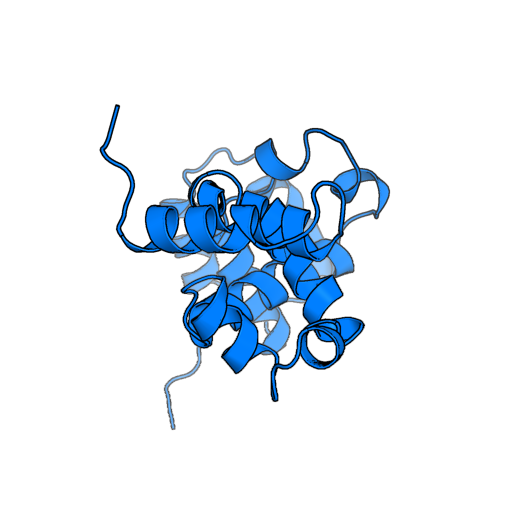11.130 -4.766 1.00 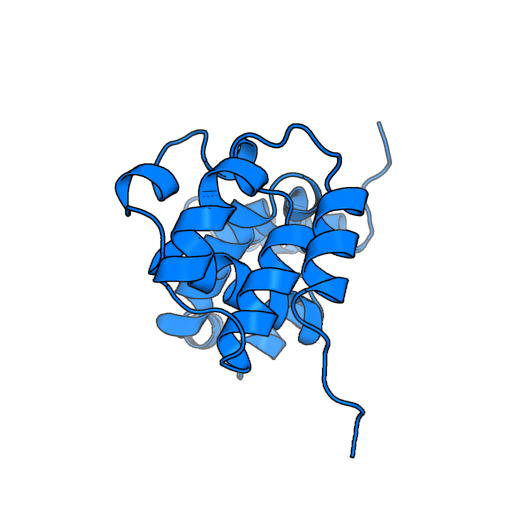89.00 101 PHE A N 1
ATOM 803 C CA . PHE A 1 101 ? -9.649 10.092 -3.746 1.00 89.00 101 PHE A CA 1
ATOM 804 C C . PHE A 1 101 ? -8.230 10.045 -3.148 1.00 89.00 101 PHE A C 1
ATOM 806 O O . PHE A 1 101 ? -8.128 9.975 -1.923 1.00 89.00 101 PHE A O 1
ATOM 813 N N . PRO A 1 102 ? -7.128 10.103 -3.928 1.00 87.94 102 PRO A N 1
ATOM 814 C CA . PRO A 1 102 ? -5.782 10.069 -3.356 1.00 87.94 102 PRO A CA 1
ATOM 815 C C . PRO A 1 102 ? -5.515 11.161 -2.314 1.00 87.94 102 PRO A C 1
ATOM 817 O O . PRO A 1 102 ? -4.785 10.909 -1.355 1.00 87.94 102 PRO A O 1
ATOM 820 N N . GLU A 1 103 ? -6.097 12.346 -2.498 1.00 88.00 103 GLU A N 1
ATOM 821 C CA . GLU A 1 103 ? -5.985 13.491 -1.596 1.00 88.00 103 GLU A CA 1
ATOM 822 C C . GLU A 1 103 ? -6.946 13.403 -0.403 1.00 88.00 103 GLU A C 1
ATOM 824 O O . GLU A 1 103 ? -6.613 13.881 0.681 1.00 88.00 103 GLU A O 1
ATOM 829 N N . LYS A 1 104 ? -8.126 12.799 -0.591 1.00 90.62 104 LYS A N 1
ATOM 830 C CA . LYS A 1 104 ? -9.150 12.626 0.455 1.00 90.62 104 LYS A CA 1
ATOM 831 C C . LYS A 1 104 ? -9.000 11.347 1.274 1.00 90.62 104 LYS A C 1
ATOM 833 O O . LYS A 1 104 ? -9.698 11.188 2.273 1.00 90.62 104 LYS A O 1
ATOM 838 N N . ALA A 1 105 ? -8.131 10.431 0.853 1.00 93.75 105 ALA A N 1
ATOM 839 C CA . ALA A 1 105 ? -7.959 9.150 1.513 1.00 93.75 105 ALA A CA 1
ATOM 840 C C . ALA A 1 105 ? -7.637 9.334 3.009 1.00 93.75 105 ALA A C 1
ATOM 842 O O . ALA A 1 105 ? -6.806 10.182 3.357 1.00 93.75 105 ALA A O 1
ATOM 843 N N . PRO A 1 106 ? -8.220 8.507 3.898 1.00 95.62 106 PRO A N 1
ATOM 844 C CA . PRO A 1 106 ? -7.886 8.539 5.312 1.00 95.62 106 PRO A CA 1
ATOM 845 C C . PRO A 1 106 ? -6.383 8.370 5.560 1.00 95.62 106 PRO A C 1
ATOM 847 O O . PRO A 1 106 ? -5.650 7.763 4.766 1.00 95.62 106 PRO A O 1
ATOM 850 N N . ALA A 1 107 ? -5.918 8.880 6.700 1.00 96.00 107 ALA A N 1
ATOM 851 C CA . ALA A 1 107 ? -4.512 8.807 7.074 1.00 96.00 107 ALA A CA 1
ATOM 852 C C . ALA A 1 107 ? -4.010 7.353 7.094 1.00 96.00 107 ALA A C 1
ATOM 854 O O . ALA A 1 107 ? -4.610 6.477 7.725 1.00 96.00 107 ALA A O 1
ATOM 855 N N . PHE A 1 108 ? -2.887 7.103 6.414 1.00 96.69 108 PHE A N 1
ATOM 856 C CA . PHE A 1 108 ? -2.345 5.759 6.193 1.00 96.69 108 PHE A CA 1
ATOM 857 C C . PHE A 1 108 ? -2.213 4.949 7.484 1.00 96.69 108 PHE A C 1
ATOM 859 O O . PHE A 1 108 ? -2.610 3.787 7.540 1.00 96.69 108 PHE A O 1
ATOM 866 N N . GLU A 1 109 ? -1.652 5.554 8.526 1.00 95.75 109 GLU A N 1
ATOM 867 C CA . GLU A 1 109 ? -1.396 4.905 9.805 1.00 95.75 109 GLU A CA 1
ATOM 868 C C . GLU A 1 109 ? -2.669 4.539 10.570 1.00 95.75 109 GLU A C 1
ATOM 870 O O . GLU A 1 109 ? -2.630 3.609 11.370 1.00 95.75 109 GLU A O 1
ATOM 875 N N . VAL A 1 110 ? -3.781 5.234 10.321 1.00 97.62 110 VAL A N 1
ATOM 876 C CA . VAL A 1 110 ? -5.088 4.912 10.906 1.00 97.62 110 VAL A CA 1
ATOM 877 C C . VAL A 1 110 ? -5.678 3.705 10.179 1.00 97.62 110 VAL A C 1
ATOM 879 O O . VAL A 1 110 ? -6.048 2.718 10.816 1.00 97.62 110 VAL A O 1
ATOM 882 N N . VAL A 1 111 ? -5.670 3.736 8.841 1.00 98.00 111 VAL A N 1
ATOM 883 C CA . VAL A 1 111 ? -6.129 2.615 8.005 1.00 98.00 111 VAL A CA 1
ATOM 884 C C . VAL A 1 111 ? -5.301 1.358 8.263 1.00 98.00 111 VAL A C 1
ATOM 886 O O . VAL A 1 111 ? -5.851 0.264 8.338 1.00 98.00 111 VAL A O 1
ATOM 889 N N . GLU A 1 112 ? -3.984 1.492 8.446 1.00 97.75 112 GLU A N 1
ATOM 890 C CA . GLU A 1 112 ? -3.105 0.349 8.698 1.00 97.75 112 GLU A CA 1
ATOM 891 C C . GLU A 1 112 ? -3.446 -0.378 9.997 1.00 97.75 112 GLU A C 1
ATOM 893 O O . GLU A 1 112 ? -3.363 -1.603 10.012 1.00 97.75 112 GLU A O 1
ATOM 898 N N . VAL A 1 113 ? -3.847 0.335 11.058 1.00 97.62 113 VAL A N 1
ATOM 899 C CA . VAL A 1 113 ? -4.285 -0.297 12.314 1.00 97.62 113 VAL A CA 1
ATOM 900 C C . VAL A 1 113 ? -5.586 -1.068 12.109 1.00 97.62 113 VAL A C 1
ATOM 902 O O . VAL A 1 113 ? -5.683 -2.207 12.559 1.00 97.62 113 VAL A O 1
ATOM 905 N N . LEU A 1 114 ? -6.561 -0.489 11.404 1.00 98.25 114 LEU A N 1
ATOM 906 C CA . LEU A 1 114 ? -7.847 -1.144 11.147 1.00 98.25 114 LEU A CA 1
ATOM 907 C C . LEU A 1 114 ? -7.700 -2.374 10.244 1.00 98.25 114 LEU A C 1
ATOM 909 O O . LEU A 1 114 ? -8.232 -3.436 10.560 1.00 98.25 114 LEU A O 1
ATOM 913 N N . ALA A 1 115 ? -6.920 -2.260 9.167 1.00 98.00 115 ALA A N 1
ATOM 914 C CA . ALA A 1 115 ? -6.643 -3.369 8.258 1.00 98.00 115 ALA A CA 1
ATOM 915 C C . ALA A 1 115 ? -5.947 -4.538 8.975 1.00 98.00 115 ALA A C 1
ATOM 917 O O . ALA A 1 115 ? -6.272 -5.703 8.769 1.00 98.00 115 ALA A O 1
ATOM 918 N N . ASP A 1 116 ? -5.000 -4.218 9.852 1.00 96.94 116 ASP A N 1
ATOM 919 C CA . ASP A 1 116 ? -4.262 -5.184 10.660 1.00 96.94 116 ASP A CA 1
ATOM 920 C C . ASP A 1 116 ? -5.136 -5.820 11.761 1.00 96.94 116 ASP A C 1
ATOM 922 O O . ASP A 1 116 ? -4.986 -7.007 12.053 1.00 96.94 116 ASP A O 1
ATOM 926 N N . ALA A 1 117 ? -6.071 -5.066 12.350 1.00 97.62 117 ALA A N 1
ATOM 927 C CA . ALA A 1 117 ? -7.074 -5.585 13.280 1.00 97.62 117 ALA A CA 1
ATOM 928 C C . ALA A 1 117 ? -8.064 -6.539 12.592 1.00 97.62 117 ALA A C 1
ATOM 930 O O . ALA A 1 117 ? -8.376 -7.596 13.143 1.00 97.62 117 ALA A O 1
ATOM 931 N N . GLU A 1 118 ? -8.521 -6.209 11.381 1.00 97.69 118 GLU A N 1
ATOM 932 C CA . GLU A 1 118 ? -9.385 -7.090 10.590 1.00 97.69 118 GLU A CA 1
ATOM 933 C C . GLU A 1 118 ? -8.677 -8.402 10.229 1.00 97.69 118 GLU A C 1
ATOM 935 O O . GLU A 1 118 ? -9.263 -9.470 10.384 1.00 97.69 118 GLU A O 1
ATOM 940 N N . GLU A 1 119 ? -7.413 -8.343 9.803 1.00 95.75 119 GLU A N 1
ATOM 941 C CA . GLU A 1 119 ? -6.616 -9.532 9.464 1.00 95.75 119 GLU A CA 1
ATOM 942 C C . GLU A 1 119 ? -6.478 -10.498 10.657 1.00 95.75 119 GLU A C 1
ATOM 944 O O . GLU A 1 119 ? -6.439 -11.714 10.478 1.00 95.75 119 GLU A O 1
ATOM 949 N N . ARG A 1 120 ? -6.486 -9.970 11.889 1.00 95.19 120 ARG A N 1
ATOM 950 C CA . ARG A 1 120 ? -6.521 -10.759 13.134 1.00 95.19 120 ARG A CA 1
ATOM 951 C C . ARG A 1 120 ? -7.923 -11.182 13.583 1.00 95.19 120 ARG A C 1
ATOM 953 O O . ARG A 1 120 ? -8.055 -11.792 14.641 1.00 95.19 120 ARG A O 1
ATOM 960 N N . GLY A 1 121 ? -8.971 -10.820 12.847 1.00 95.88 121 GLY A N 1
ATOM 961 C CA . GLY A 1 121 ? -10.362 -11.088 13.217 1.00 95.88 121 GLY A CA 1
ATOM 962 C C . GLY A 1 121 ? -10.883 -10.245 14.387 1.00 95.88 121 GLY A C 1
ATOM 963 O O . GLY A 1 121 ? -11.896 -10.600 14.982 1.00 95.88 121 GLY A O 1
ATOM 964 N N . GLN A 1 122 ? -10.206 -9.145 14.735 1.00 96.81 122 GLN A N 1
ATOM 965 C CA . GLN A 1 122 ? -10.600 -8.254 15.835 1.00 96.81 122 GLN A CA 1
ATOM 966 C C . GLN A 1 122 ? -11.552 -7.134 15.399 1.00 96.81 122 GLN A C 1
ATOM 968 O O . GLN A 1 122 ? -12.184 -6.531 16.256 1.00 96.81 122 GLN A O 1
ATOM 973 N N . LEU A 1 123 ? -11.649 -6.857 14.096 1.00 97.56 123 LEU A N 1
ATOM 974 C CA . LEU A 1 123 ? -12.541 -5.848 13.528 1.00 97.56 123 LEU A CA 1
ATOM 975 C C . LEU A 1 123 ? -13.549 -6.522 12.594 1.00 97.56 123 LEU A C 1
ATOM 977 O O . LEU A 1 123 ? -13.169 -7.126 11.592 1.00 97.56 123 LEU A O 1
ATOM 981 N N . SER A 1 124 ? -14.839 -6.403 12.911 1.00 96.25 124 SER A N 1
ATOM 982 C CA . SER A 1 124 ? -15.917 -6.902 12.045 1.00 96.25 124 SER A CA 1
ATOM 983 C C . SER A 1 124 ? -16.373 -5.848 11.023 1.00 96.25 124 SER A C 1
ATOM 985 O O . SER A 1 124 ? -16.224 -4.651 11.276 1.00 96.25 124 SER A O 1
ATOM 987 N N . PRO A 1 125 ? -17.027 -6.237 9.908 1.00 94.44 125 PRO A N 1
ATOM 988 C CA . PRO A 1 125 ? -17.585 -5.270 8.957 1.00 94.44 125 PRO A CA 1
ATOM 989 C C . PRO A 1 125 ? -18.616 -4.312 9.578 1.00 94.44 125 PRO A C 1
ATOM 991 O O . PRO A 1 125 ? -18.673 -3.138 9.222 1.00 94.44 125 PRO A O 1
ATOM 994 N N . THR A 1 126 ? -19.436 -4.786 10.522 1.00 95.88 126 THR A N 1
ATOM 995 C CA . THR A 1 126 ? -20.412 -3.938 11.231 1.00 95.88 126 THR A CA 1
ATOM 996 C C . THR A 1 126 ? -19.714 -2.923 12.128 1.00 95.88 126 THR A C 1
ATOM 998 O O . THR A 1 12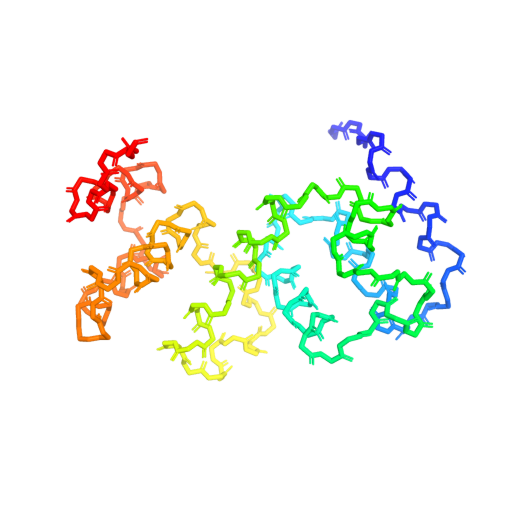6 ? -20.108 -1.760 12.180 1.00 95.88 126 THR A O 1
ATOM 1001 N N . GLU A 1 127 ? -18.656 -3.346 12.813 1.00 96.50 127 GLU A N 1
ATOM 1002 C CA . GLU A 1 127 ? -17.859 -2.454 13.646 1.00 96.50 127 GLU A CA 1
ATOM 1003 C C . GLU A 1 127 ? -17.104 -1.423 12.801 1.00 96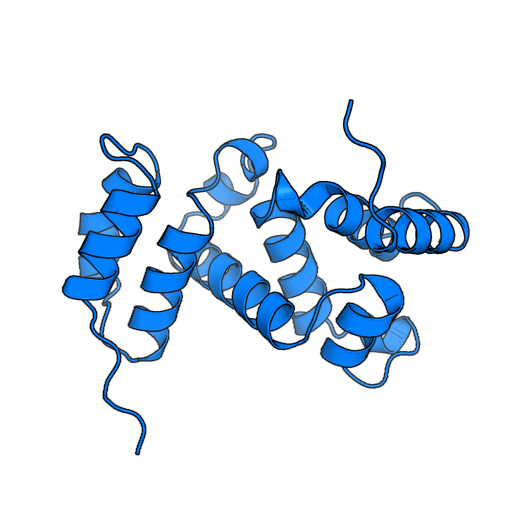.50 127 GLU A C 1
ATOM 1005 O O . GLU A 1 127 ? -17.113 -0.243 13.146 1.00 96.50 127 GLU A O 1
ATOM 1010 N N . TYR A 1 128 ? -16.557 -1.821 11.648 1.00 97.44 128 TYR A N 1
ATOM 1011 C CA . TYR A 1 128 ? -15.976 -0.879 10.695 1.00 97.44 128 TYR A CA 1
ATOM 1012 C C . TYR A 1 128 ? -16.974 0.207 10.283 1.00 97.44 128 TYR A C 1
ATOM 1014 O O . TYR A 1 128 ? -16.651 1.389 10.357 1.00 97.44 128 TYR A O 1
ATOM 1022 N N . LYS A 1 129 ? -18.212 -0.167 9.933 1.00 96.06 129 LYS A N 1
ATOM 1023 C CA . LYS A 1 129 ? -19.263 0.804 9.580 1.00 96.06 129 LYS A CA 1
ATOM 1024 C C . LYS A 1 129 ? -19.501 1.837 10.683 1.00 96.06 129 LYS A C 1
ATOM 1026 O O . LYS A 1 129 ? -19.725 2.997 10.368 1.00 96.06 129 LYS A O 1
ATOM 1031 N N . SER A 1 130 ? -19.405 1.440 11.954 1.00 96.38 130 SER A N 1
ATOM 1032 C CA . SER A 1 130 ? -19.532 2.370 13.089 1.00 96.38 130 SER A CA 1
ATOM 1033 C C . SER A 1 130 ? -18.342 3.328 13.246 1.00 96.38 130 SER A C 1
ATOM 1035 O O . SER A 1 130 ? -18.484 4.387 13.847 1.00 96.38 130 SER A O 1
ATOM 1037 N N . LEU A 1 131 ? -17.174 2.957 12.713 1.00 96.50 131 LEU A N 1
ATOM 1038 C CA . LEU A 1 131 ? -15.933 3.732 12.770 1.00 96.50 131 LEU A CA 1
ATOM 1039 C C . LEU A 1 131 ? -15.678 4.559 11.506 1.00 96.50 131 LEU A C 1
ATOM 1041 O O . LEU A 1 131 ? -14.859 5.477 11.543 1.00 96.50 131 LEU A O 1
ATOM 1045 N N . ARG A 1 132 ? -16.352 4.241 10.398 1.00 96.25 132 ARG A N 1
ATOM 1046 C CA . ARG A 1 132 ? -16.087 4.799 9.068 1.00 96.25 132 ARG A CA 1
ATOM 1047 C C . ARG A 1 132 ? -16.003 6.327 9.078 1.00 96.25 132 ARG A C 1
ATOM 1049 O O . ARG A 1 132 ? -14.999 6.889 8.651 1.00 96.25 132 ARG A O 1
ATOM 1056 N N . ASP A 1 133 ? -17.005 7.006 9.621 1.00 95.81 133 ASP A N 1
ATOM 1057 C CA . ASP A 1 133 ? -17.044 8.472 9.572 1.00 95.81 133 ASP A CA 1
ATOM 1058 C C . ASP A 1 133 ? -15.873 9.108 10.333 1.00 95.81 133 ASP A C 1
ATOM 1060 O O . ASP A 1 133 ? -15.324 10.113 9.890 1.00 95.81 133 ASP A O 1
ATOM 1064 N N . SER A 1 134 ? -15.392 8.465 11.404 1.00 95.50 134 SER A N 1
ATOM 1065 C CA . SER A 1 134 ? -14.250 8.964 12.179 1.00 95.50 134 SER A CA 1
ATOM 1066 C C . SER A 1 134 ? -12.919 8.944 11.421 1.00 95.50 134 SER A C 1
ATOM 1068 O O . SER A 1 134 ? -12.013 9.682 11.798 1.00 95.50 134 SER A O 1
ATOM 1070 N N . ILE A 1 135 ? -12.784 8.128 10.364 1.00 95.31 135 ILE A N 1
ATOM 1071 C CA . ILE A 1 135 ? -11.562 8.077 9.542 1.00 95.31 135 ILE A CA 1
ATOM 1072 C C . ILE A 1 135 ? -11.669 8.914 8.267 1.00 95.31 135 ILE A C 1
ATOM 1074 O O . ILE A 1 135 ? -10.653 9.400 7.776 1.00 95.31 135 ILE A O 1
ATOM 1078 N N . TRP A 1 136 ? -12.884 9.093 7.746 1.00 94.31 136 TRP A N 1
ATOM 1079 C CA . TRP A 1 136 ? -13.154 9.851 6.521 1.00 94.31 136 TRP A CA 1
ATOM 1080 C C . TRP A 1 136 ? -13.442 11.333 6.777 1.00 94.31 136 TRP A C 1
ATOM 1082 O O . TRP A 1 136 ? -13.197 12.177 5.921 1.00 94.31 136 TRP A O 1
ATOM 1092 N N . SER A 1 137 ? -13.965 11.672 7.951 1.00 93.50 137 SER A N 1
ATOM 1093 C CA . SER A 1 137 ? -14.231 13.044 8.392 1.00 93.50 137 SER A CA 1
ATOM 1094 C C . SER A 1 137 ? -13.784 13.203 9.847 1.00 93.50 137 SER A C 1
ATOM 1096 O O . SER A 1 137 ? -14.609 13.327 10.752 1.00 93.50 137 SER A O 1
ATOM 1098 N N . PRO A 1 138 ? -12.465 13.135 10.095 1.00 91.06 138 PRO A N 1
ATOM 1099 C CA . PRO A 1 138 ? -11.936 13.049 11.444 1.00 91.06 138 PRO A CA 1
ATOM 1100 C C . PRO A 1 138 ? -12.059 14.383 12.192 1.00 91.06 138 PRO A C 1
ATOM 1102 O O . PRO A 1 138 ? -11.549 15.410 11.750 1.00 91.06 138 PRO A O 1
ATOM 1105 N N . GLU A 1 139 ? -12.664 14.352 13.380 1.00 94.12 139 GLU A N 1
ATOM 1106 C CA . GLU A 1 139 ? -12.584 15.462 14.346 1.00 94.12 139 GLU A CA 1
ATOM 1107 C C . GLU A 1 139 ? -11.246 15.466 15.111 1.00 94.12 139 GLU A C 1
ATOM 1109 O O . GLU A 1 139 ? -10.809 16.496 15.622 1.00 94.12 139 GLU A O 1
ATOM 1114 N N . LYS A 1 140 ? -10.594 14.298 15.194 1.00 95.44 140 LYS A N 1
ATOM 1115 C CA . LYS A 1 140 ? -9.333 14.053 15.911 1.00 95.44 140 LYS A CA 1
ATOM 1116 C C . LYS A 1 140 ? -8.151 13.997 14.948 1.00 95.44 140 LYS A C 1
ATOM 1118 O O . LYS A 1 140 ? -8.302 13.662 13.776 1.00 95.44 140 LYS A O 1
ATOM 1123 N N . SER A 1 141 ? -6.941 14.247 15.443 1.00 96.81 141 SER A N 1
ATOM 1124 C CA . SER A 1 141 ? -5.738 14.070 14.624 1.00 96.81 141 SER A CA 1
ATOM 1125 C C . SER A 1 141 ? -5.484 12.587 14.283 1.00 96.81 141 SER A C 1
ATOM 1127 O O . SER A 1 141 ? -5.866 11.697 15.052 1.00 96.81 141 SER A O 1
ATOM 1129 N N . PRO A 1 142 ? -4.762 12.281 13.185 1.00 95.88 142 PRO A N 1
ATOM 1130 C CA . PRO A 1 142 ? -4.384 10.905 12.849 1.00 95.88 142 PRO A CA 1
ATOM 1131 C C . PRO A 1 142 ? -3.638 10.170 13.969 1.00 95.88 142 PRO A C 1
ATOM 1133 O O . PRO A 1 142 ? -3.846 8.977 14.185 1.00 95.88 142 PRO A O 1
ATOM 1136 N N . THR A 1 143 ? -2.805 10.885 14.731 1.00 97.06 143 THR A N 1
ATOM 1137 C CA . THR A 1 143 ? -2.074 10.331 15.879 1.00 97.06 143 THR A CA 1
ATOM 1138 C C . THR A 1 143 ? -3.019 9.879 16.992 1.00 97.06 143 THR A C 1
ATOM 1140 O O . THR A 1 143 ? -2.824 8.802 17.559 1.00 97.06 143 THR A O 1
ATOM 1143 N N . GLU A 1 144 ? -4.043 10.677 17.299 1.00 97.81 144 GLU A N 1
ATOM 1144 C CA . GLU A 1 144 ? -5.045 10.349 18.318 1.00 97.81 144 GLU A CA 1
ATOM 1145 C C . GLU A 1 144 ? -5.905 9.161 17.887 1.00 97.81 144 GLU A C 1
ATOM 1147 O O . GLU A 1 144 ? -6.043 8.211 18.655 1.00 97.81 144 GLU A O 1
ATOM 1152 N N . LEU A 1 145 ? -6.398 9.162 16.642 1.00 97.75 145 LEU A N 1
ATOM 1153 C CA . LEU A 1 145 ? -7.183 8.050 16.092 1.00 97.75 145 LEU A CA 1
ATOM 1154 C C . LEU A 1 145 ? -6.383 6.748 16.058 1.00 97.75 145 LEU A C 1
ATOM 1156 O O . LEU A 1 145 ? -6.868 5.698 16.473 1.00 97.75 145 LEU A O 1
ATOM 1160 N N . LYS A 1 146 ? -5.123 6.811 15.618 1.00 97.44 146 LYS A N 1
ATOM 1161 C CA . LYS A 1 146 ? -4.230 5.652 15.625 1.00 97.44 146 LYS A CA 1
ATOM 1162 C C . LYS A 1 146 ? -4.067 5.086 17.033 1.00 97.44 146 LYS A C 1
ATOM 1164 O O . LYS A 1 146 ? -4.103 3.866 17.201 1.00 97.44 146 LYS A O 1
ATOM 1169 N N . LYS A 1 147 ? -3.855 5.950 18.032 1.00 97.88 147 LYS A N 1
ATOM 1170 C CA . LYS A 1 147 ? -3.718 5.535 19.433 1.00 97.88 147 LYS A CA 1
ATOM 1171 C C . LYS A 1 147 ? -5.001 4.858 19.919 1.00 97.88 147 LYS A C 1
ATOM 1173 O O . LYS A 1 147 ? -4.930 3.729 20.389 1.00 97.88 147 LYS A O 1
ATOM 1178 N N . GLU A 1 148 ? -6.145 5.505 19.725 1.00 97.38 148 GLU A N 1
ATOM 1179 C CA . GLU A 1 148 ? -7.461 4.988 20.112 1.00 97.38 148 GLU A CA 1
ATOM 1180 C C . GLU A 1 148 ? -7.746 3.611 19.499 1.00 97.38 148 GLU A C 1
ATOM 1182 O O . GLU A 1 148 ? -8.114 2.674 20.205 1.00 97.38 148 GLU A O 1
ATOM 1187 N N . PHE A 1 149 ? -7.510 3.441 18.197 1.00 97.38 149 PHE A N 1
ATOM 1188 C CA . PHE A 1 149 ? -7.735 2.153 17.539 1.00 97.38 149 PHE A CA 1
ATOM 1189 C C . PHE A 1 149 ? -6.712 1.093 17.935 1.00 97.38 149 PHE A C 1
ATOM 1191 O O . PHE A 1 149 ? -7.057 -0.083 17.992 1.00 97.38 149 PHE A O 1
ATOM 1198 N N . THR A 1 150 ? -5.477 1.478 18.259 1.00 96.94 150 THR A N 1
ATOM 1199 C CA . THR A 1 150 ? -4.483 0.530 18.787 1.00 96.94 150 THR A CA 1
ATOM 1200 C C . THR A 1 150 ? -4.891 0.017 20.170 1.00 96.94 150 THR A C 1
ATOM 1202 O O . THR A 1 150 ? -4.719 -1.166 20.453 1.00 96.94 150 THR A O 1
ATOM 1205 N N . GLU A 1 151 ? -5.445 0.884 21.021 1.00 96.81 151 GLU A N 1
ATOM 1206 C CA . GLU A 1 151 ? -5.965 0.512 22.343 1.00 96.81 151 GLU A CA 1
ATOM 1207 C C . GLU A 1 151 ? -7.227 -0.355 22.234 1.00 96.81 151 GLU A C 1
ATOM 1209 O O . GLU A 1 151 ? -7.371 -1.325 22.977 1.00 96.81 151 GLU A O 1
ATOM 1214 N N . ARG A 1 152 ? -8.112 -0.051 21.275 1.00 96.81 152 ARG A N 1
ATOM 1215 C CA . ARG A 1 152 ? -9.325 -0.836 21.000 1.00 96.81 152 ARG A CA 1
ATOM 1216 C C . ARG A 1 152 ? -9.025 -2.212 20.401 1.00 96.81 152 ARG A C 1
ATOM 1218 O O . ARG A 1 152 ? -9.703 -3.177 20.741 1.00 96.81 152 ARG A O 1
ATOM 1225 N N . PHE A 1 153 ? -8.017 -2.309 19.534 1.00 96.38 153 PHE A N 1
ATOM 1226 C CA . PHE A 1 153 ? -7.638 -3.532 18.819 1.00 96.38 153 PHE A CA 1
ATOM 1227 C C . PHE A 1 153 ? -6.187 -3.937 19.129 1.00 96.38 153 PHE A C 1
ATOM 1229 O O . PHE A 1 153 ? -5.316 -3.886 18.248 1.00 96.38 153 PHE A O 1
ATOM 1236 N N . PRO A 1 154 ? -5.885 -4.335 20.378 1.00 94.12 154 PRO A N 1
ATOM 1237 C CA . PRO A 1 154 ? -4.520 -4.613 20.796 1.00 94.12 154 PRO A CA 1
ATOM 1238 C C . PRO A 1 154 ? -3.939 -5.804 20.029 1.00 94.12 154 PRO A C 1
ATOM 1240 O O . PRO A 1 154 ? -4.588 -6.840 19.839 1.00 94.12 154 PRO A O 1
ATOM 1243 N N . ARG A 1 155 ? -2.675 -5.677 19.610 1.00 88.19 155 ARG A N 1
ATOM 1244 C CA . ARG A 1 155 ? -1.924 -6.818 19.076 1.00 88.19 155 ARG A CA 1
ATOM 1245 C C . ARG A 1 155 ? -1.640 -7.808 20.216 1.00 88.19 155 ARG A C 1
ATOM 1247 O O . ARG A 1 155 ? -1.221 -7.363 21.286 1.00 88.19 155 ARG A O 1
ATOM 1254 N N . PRO A 1 156 ? -1.832 -9.121 20.006 1.00 81.50 156 PRO A N 1
ATOM 1255 C CA . PRO A 1 156 ? -1.404 -10.115 20.980 1.00 81.50 156 PRO A CA 1
ATOM 1256 C C . PRO A 1 156 ? 0.125 -10.057 21.174 1.00 81.50 156 PRO A C 1
ATOM 1258 O O . PRO A 1 156 ? 0.837 -9.631 20.256 1.00 81.50 156 PRO A O 1
ATOM 1261 N N . PRO A 1 157 ? 0.641 -10.456 22.352 1.00 77.94 157 PRO A N 1
ATOM 1262 C CA . PRO A 1 157 ? 2.078 -10.568 22.577 1.00 77.94 157 PRO A CA 1
ATOM 1263 C C . PRO A 1 157 ? 2.717 -11.501 21.536 1.00 77.94 157 PRO A C 1
ATOM 1265 O O . PRO A 1 157 ? 2.075 -12.482 21.153 1.00 77.94 157 PRO A O 1
ATOM 1268 N N . PRO A 1 158 ? 3.946 -11.220 21.064 1.00 75.94 158 PRO A N 1
ATOM 1269 C CA . PRO A 1 158 ? 4.679 -12.186 20.255 1.00 75.94 158 PRO A CA 1
ATOM 1270 C C . PRO A 1 158 ? 4.906 -13.470 21.065 1.00 75.94 158 PRO A C 1
ATOM 1272 O O . PRO A 1 158 ? 5.236 -13.387 22.250 1.00 75.94 158 PRO A O 1
ATOM 1275 N N . GLU A 1 159 ? 4.694 -14.621 20.421 1.00 61.66 159 GLU A N 1
ATOM 1276 C CA . GLU A 1 159 ? 5.054 -15.946 20.954 1.00 61.66 159 GLU A CA 1
ATOM 1277 C C . GLU A 1 159 ? 6.571 -16.107 21.126 1.00 61.66 159 GLU A C 1
ATOM 1279 O O . GLU A 1 159 ? 7.333 -15.547 20.297 1.00 61.66 159 GLU A O 1
#

pLDDT: mean 94.45, std 7.23, range [43.09, 98.69]

Sequence (159 aa):
MSAASVAEVEIAKKALSVPPGTFRHTVLLAAKRFKSTWAELGKLLVQVRDEAKYEEWGHATFEAYCLKELHIKKQTALKLTRSFSFLAKHEAPEELEQHEFPEKAPAFEVVEVLADAEERGQLSPTEYKSLRDSIWSPEKSPTELKKEFTERFPRPPPE

Secondary structure (DSSP, 8-state):
-PPPPHHHHHHHHHHHTS-TTSHHHHHHHHHHHTTT-HHHHHHHHHHHHHTTHHHHTT-SSHHHHHHHHS---HHHHHHHHHHHHHHHHHS-HHHHHSTTHHHHSPPHHHHHHHHHHHHTT-S-HHHHHHHHHHHHS-SS-HHHHHHHHHHHSPPPPP-

Foldseek 3Di:
DDDQDPLLVQLVVLLVVDDPPDLVNQLSVCLSVCVQQLLSNLVSLLVCQVVVVVVVVPAPHSQSCCCVNSVDHPVRSVLSPLLNVQCVVQDDVVCSPDPCNSNQPFDSLLSSLQSVLVVVVNADSVNCVVCVCCRRPNPDDPVVSNVVSCVSRPDDDDD

Organism: NCBI:txid2316731

Mean predicted aligned error: 3.64 Å

Radius of gyration: 16.64 Å; Cα contacts (8 Å, |Δi|>4): 149; chains: 1; bounding box: 39×39×45 Å